Protein AF-C3URR8-F1 (afdb_monomer_lite)

InterPro domains:
  IPR003021 Rad1/Rec1/Rad17 [PF02144] (2-158)
  IPR003021 Rad1/Rec1/Rad17 [PTHR10870] (1-162)

Secondary structure (DSSP, 8-state):
-EEEEEETTEEEEEEEETTTEEEEEEEEGGGSS------SS--EEEE-HHHHHHHHHHHT-TT--PPEEEESS-TTSPEEEEEE-TT--EEEEEE--B--SSPPP-------SS--------HHHHHHHHHTTT--SS-EEEEEETTTTEEEEEE-------

pLDDT: mean 86.09, std 12.69, range [33.31, 97.62]

Sequence (162 aa):
DALVELSEHGIVLIVEESGCLQAKVYLQRELFTKYEYGAQGRPRFGISLGLLVDCLNTFSSPGHSNTIELKYPGPDMELLLKSVDTLNSCIYSEIRTRIPETVTWDYNFEQAGSVPITFTVKSAALKEAIDDLEWPGSSVQISLQKEPPCVTFRGEGHGDLQ

Organism: NCBI:txid264402

Structure (mmCIF, N/CA/C/O backbone):
data_AF-C3URR8-F1
#
_entry.id   AF-C3URR8-F1
#
loop_
_atom_site.group_PDB
_atom_site.id
_atom_site.type_symbol
_atom_site.label_atom_id
_atom_site.label_alt_id
_atom_site.label_comp_id
_atom_site.label_asym_id
_atom_site.label_entity_id
_atom_site.label_seq_id
_atom_site.pdbx_PDB_ins_code
_atom_site.Cartn_x
_atom_site.Cartn_y
_atom_site.Cartn_z
_atom_site.occupancy
_atom_site.B_iso_or_equiv
_atom_site.auth_seq_id
_atom_site.auth_comp_id
_atom_site.auth_asym_id
_atom_site.auth_atom_id
_atom_site.pdbx_PDB_model_num
ATOM 1 N N . ASP A 1 1 ? 9.463 -5.993 4.371 1.00 87.00 1 ASP A N 1
ATOM 2 C CA . ASP A 1 1 ? 9.214 -6.358 2.958 1.00 87.00 1 ASP A CA 1
ATOM 3 C C . ASP A 1 1 ? 7.712 -6.348 2.687 1.00 87.00 1 ASP A C 1
ATOM 5 O O . ASP A 1 1 ? 6.950 -6.409 3.644 1.00 87.00 1 ASP A O 1
ATOM 9 N N . ALA A 1 2 ? 7.290 -6.219 1.429 1.00 92.81 2 ALA A N 1
ATOM 10 C CA . ALA A 1 2 ? 5.880 -6.241 1.029 1.00 92.81 2 ALA A CA 1
ATOM 11 C C . ALA A 1 2 ? 5.635 -7.291 -0.060 1.00 92.81 2 ALA A C 1
ATOM 13 O O . ALA A 1 2 ? 6.490 -7.502 -0.921 1.00 92.81 2 ALA A O 1
ATOM 14 N N . LEU A 1 3 ? 4.457 -7.910 -0.042 1.00 94.50 3 LEU A N 1
ATOM 15 C CA . LEU A 1 3 ? 3.934 -8.731 -1.128 1.00 94.50 3 LEU A CA 1
ATOM 16 C C . LEU A 1 3 ? 3.143 -7.847 -2.094 1.00 94.50 3 LEU A C 1
ATOM 18 O O . LEU A 1 3 ? 2.270 -7.094 -1.671 1.00 94.50 3 LEU A O 1
ATOM 22 N N . VAL A 1 4 ? 3.413 -7.980 -3.386 1.00 95.31 4 VAL A N 1
ATOM 23 C CA . VAL A 1 4 ? 2.632 -7.359 -4.456 1.00 95.31 4 VAL A CA 1
ATOM 24 C C . VAL A 1 4 ? 1.832 -8.441 -5.166 1.00 95.31 4 VAL A C 1
ATOM 26 O O . VAL A 1 4 ? 2.402 -9.438 -5.602 1.00 95.31 4 VAL A O 1
ATOM 29 N N . GLU A 1 5 ? 0.523 -8.240 -5.294 1.00 95.19 5 GLU A N 1
ATOM 30 C CA . GLU A 1 5 ? -0.366 -9.025 -6.153 1.00 95.19 5 GLU A CA 1
ATOM 31 C C . GLU A 1 5 ? -0.860 -8.142 -7.304 1.00 95.19 5 GLU A C 1
ATOM 33 O O . GLU A 1 5 ? -1.372 -7.042 -7.078 1.00 95.19 5 GLU A O 1
ATOM 38 N N . LEU A 1 6 ? -0.717 -8.628 -8.539 1.00 96.00 6 LEU A N 1
ATOM 39 C CA . LEU A 1 6 ? -1.248 -7.967 -9.733 1.00 96.00 6 LEU A CA 1
ATOM 40 C C . LEU A 1 6 ? -2.507 -8.684 -10.226 1.00 96.00 6 LEU A C 1
ATOM 42 O O . LEU A 1 6 ? -2.622 -9.906 -10.131 1.00 96.00 6 LEU A O 1
ATOM 46 N N . SER A 1 7 ? -3.443 -7.926 -10.792 1.00 96.19 7 SER A N 1
ATOM 47 C CA . SER A 1 7 ? -4.677 -8.456 -11.373 1.00 96.19 7 SER A CA 1
ATOM 48 C C . SER A 1 7 ? -5.194 -7.550 -12.487 1.00 96.19 7 SER A C 1
ATOM 50 O O . SER A 1 7 ? -4.782 -6.404 -12.602 1.00 96.19 7 SER A O 1
ATOM 52 N N . GLU A 1 8 ? -6.183 -8.003 -13.254 1.00 96.62 8 GLU A N 1
ATOM 53 C CA . GLU A 1 8 ? -6.853 -7.164 -14.261 1.00 96.62 8 GLU A CA 1
ATOM 54 C C . GLU A 1 8 ? -7.539 -5.903 -13.685 1.00 96.62 8 GLU A C 1
ATOM 56 O O . GLU A 1 8 ? -7.810 -4.949 -14.421 1.00 96.62 8 GLU A O 1
ATOM 61 N N . HIS A 1 9 ? -7.804 -5.889 -12.373 1.00 96.62 9 HIS A N 1
ATOM 62 C CA . HIS A 1 9 ? -8.502 -4.811 -11.670 1.00 96.62 9 HIS A CA 1
ATOM 63 C C . HIS A 1 9 ? -7.566 -3.823 -10.966 1.00 96.62 9 HIS A C 1
ATOM 65 O O . HIS A 1 9 ? -8.025 -2.764 -10.540 1.00 96.62 9 HIS A O 1
ATOM 71 N N . GLY A 1 10 ? -6.274 -4.133 -10.845 1.00 96.75 10 GLY A N 1
ATOM 72 C CA . GLY A 1 10 ? -5.321 -3.271 -10.156 1.00 96.75 10 GLY A CA 1
ATOM 73 C C . GLY A 1 10 ? -4.241 -4.023 -9.386 1.00 96.75 10 GLY A C 1
ATOM 74 O O . GLY A 1 10 ? -3.997 -5.214 -9.602 1.00 96.75 10 GLY A O 1
ATOM 75 N N . ILE A 1 11 ? -3.591 -3.293 -8.482 1.00 96.88 11 ILE A N 1
ATOM 76 C CA . ILE A 1 11 ? -2.428 -3.733 -7.705 1.00 96.88 11 ILE A CA 1
ATOM 77 C C . ILE A 1 11 ? -2.793 -3.765 -6.224 1.00 96.88 11 ILE A C 1
ATOM 79 O O . ILE A 1 11 ? -3.336 -2.795 -5.698 1.00 96.88 11 ILE A O 1
ATOM 83 N N . VAL A 1 12 ? -2.446 -4.848 -5.535 1.00 95.69 12 VAL A N 1
ATOM 84 C CA . VAL A 1 12 ? -2.549 -4.941 -4.076 1.00 95.69 12 VAL A CA 1
ATOM 85 C C . VAL A 1 12 ? -1.146 -5.040 -3.489 1.00 95.69 12 VAL A C 1
ATOM 87 O O . VAL A 1 12 ? -0.385 -5.930 -3.861 1.00 95.69 12 VAL A O 1
ATOM 90 N N . LEU A 1 13 ? -0.810 -4.145 -2.559 1.00 94.94 13 LEU A N 1
ATOM 91 C CA . LEU A 1 13 ? 0.390 -4.241 -1.730 1.00 94.94 13 LEU A CA 1
ATOM 92 C C . LEU A 1 13 ? -0.009 -4.701 -0.332 1.00 94.94 13 LEU A C 1
ATOM 94 O O . LEU A 1 13 ? -0.909 -4.122 0.274 1.00 94.94 13 LEU A O 1
ATOM 98 N N . ILE A 1 14 ? 0.660 -5.729 0.177 1.00 93.88 14 ILE A N 1
ATOM 99 C CA . ILE A 1 14 ? 0.370 -6.340 1.472 1.00 93.88 14 ILE A CA 1
ATOM 100 C C . ILE A 1 14 ? 1.644 -6.349 2.308 1.00 93.88 14 ILE A C 1
ATOM 102 O O . ILE A 1 14 ? 2.686 -6.828 1.862 1.00 93.88 14 ILE A O 1
ATOM 106 N N . VAL A 1 15 ? 1.548 -5.843 3.532 1.00 92.62 15 VAL A N 1
ATOM 107 C CA . VAL A 1 15 ? 2.573 -5.990 4.567 1.00 92.62 15 VAL A CA 1
ATOM 108 C C . VAL A 1 15 ? 1.941 -6.736 5.725 1.00 92.62 15 VAL A C 1
ATOM 110 O O . VAL A 1 15 ? 0.816 -6.435 6.116 1.00 92.62 15 VAL A O 1
ATOM 113 N N . GLU A 1 16 ? 2.661 -7.707 6.263 1.00 89.56 16 GLU A N 1
ATOM 114 C CA . GLU A 1 16 ? 2.232 -8.482 7.416 1.00 89.56 16 GLU A CA 1
ATOM 115 C C . GLU A 1 16 ? 3.365 -8.529 8.436 1.00 89.56 16 GLU A C 1
ATOM 117 O O . GLU A 1 16 ? 4.532 -8.680 8.072 1.00 89.56 16 GLU A O 1
ATOM 122 N N . GLU A 1 17 ? 3.011 -8.384 9.707 1.00 84.94 17 GLU A N 1
ATOM 123 C CA . GLU A 1 17 ? 3.931 -8.421 10.832 1.00 84.94 17 GLU A CA 1
ATOM 124 C C . GLU A 1 17 ? 3.414 -9.406 11.884 1.00 84.94 17 GLU A C 1
ATOM 126 O O . GLU A 1 17 ? 2.258 -9.354 12.312 1.00 84.94 17 GLU A O 1
ATOM 131 N N . SER A 1 18 ? 4.290 -10.334 12.281 1.00 81.19 18 SER A N 1
ATOM 132 C CA . SER A 1 18 ? 4.080 -11.298 13.372 1.00 81.19 18 SER A CA 1
ATOM 133 C C . SER A 1 18 ? 2.812 -12.167 13.282 1.00 81.19 18 SER A C 1
ATOM 135 O O . SER A 1 18 ? 2.415 -12.767 14.277 1.00 81.19 18 SER A O 1
ATOM 137 N N . GLY A 1 19 ? 2.168 -12.253 12.111 1.00 82.00 19 GLY A N 1
ATOM 138 C CA . GLY A 1 19 ? 0.925 -13.010 11.920 1.00 82.00 19 GLY A CA 1
ATOM 139 C C . GLY A 1 19 ? -0.267 -12.469 12.718 1.00 82.00 19 GLY A C 1
ATOM 140 O O . GLY A 1 19 ? -1.227 -13.199 12.949 1.00 82.00 19 GLY A O 1
ATOM 141 N N . CYS A 1 20 ? -0.198 -11.220 13.183 1.00 84.19 20 CYS A N 1
ATOM 142 C CA . CYS A 1 20 ? -1.268 -10.575 13.949 1.00 84.19 20 CYS A CA 1
ATOM 143 C C . CYS A 1 20 ? -1.598 -9.160 13.460 1.00 84.19 20 CYS A C 1
ATOM 145 O O . CYS A 1 20 ? -2.665 -8.639 13.784 1.00 84.19 20 CYS A O 1
ATOM 147 N N . LEU A 1 21 ? -0.717 -8.548 12.664 1.00 87.81 21 LEU A N 1
ATOM 148 C CA . LEU A 1 21 ? -0.926 -7.242 12.059 1.00 87.81 21 LEU A CA 1
ATOM 149 C C . LEU A 1 21 ? -0.748 -7.346 10.548 1.00 87.81 21 LEU A C 1
ATOM 151 O O . LEU A 1 21 ? 0.249 -7.875 10.062 1.00 87.81 21 LEU A O 1
ATOM 155 N N . GLN A 1 22 ? -1.707 -6.813 9.796 1.00 90.81 22 GLN A N 1
ATOM 156 C CA . GLN A 1 22 ? -1.639 -6.777 8.343 1.00 90.81 22 GLN A CA 1
ATOM 157 C C . GLN A 1 22 ? -2.163 -5.442 7.820 1.00 90.81 22 GLN A C 1
ATOM 159 O O . GLN A 1 22 ? -3.218 -4.964 8.235 1.00 90.81 22 GLN A O 1
ATOM 164 N N . ALA A 1 23 ? -1.434 -4.865 6.872 1.00 92.25 23 ALA A N 1
ATOM 165 C CA . ALA A 1 23 ? -1.847 -3.700 6.110 1.00 92.25 23 ALA A CA 1
ATOM 166 C C . ALA A 1 23 ? -1.982 -4.087 4.635 1.00 92.25 23 ALA A C 1
ATOM 168 O O . ALA A 1 23 ? -1.095 -4.730 4.070 1.00 92.25 23 ALA A O 1
ATOM 169 N N . LYS A 1 24 ? -3.087 -3.678 4.005 1.00 92.81 24 LYS A N 1
ATOM 170 C CA . LYS A 1 24 ? -3.312 -3.832 2.564 1.00 92.81 24 LYS A CA 1
ATOM 171 C C . LYS A 1 24 ? -3.587 -2.471 1.943 1.00 92.81 24 LYS A C 1
ATOM 173 O O . LYS A 1 24 ? -4.450 -1.736 2.417 1.00 92.81 24 LYS A O 1
ATOM 178 N N . VAL A 1 25 ? -2.894 -2.163 0.855 1.00 95.50 25 VAL A N 1
ATOM 179 C CA . VAL A 1 25 ? -3.185 -1.013 -0.003 1.00 95.50 25 VAL A CA 1
ATOM 180 C C . VAL A 1 25 ? -3.663 -1.547 -1.339 1.00 95.50 25 VAL A C 1
ATOM 182 O O . VAL A 1 25 ? -2.952 -2.313 -1.988 1.00 95.50 25 VAL A O 1
ATOM 185 N N . TYR A 1 26 ? -4.864 -1.144 -1.747 1.00 96.06 26 TYR A N 1
ATOM 186 C CA . TYR A 1 26 ? -5.421 -1.498 -3.045 1.00 96.06 26 TYR A CA 1
ATOM 187 C C . TYR A 1 26 ? -5.426 -0.284 -3.969 1.00 96.06 26 TYR A C 1
ATOM 189 O O . TYR A 1 26 ? -6.090 0.716 -3.699 1.00 96.06 26 TYR A O 1
ATOM 197 N N . LEU A 1 27 ? -4.685 -0.393 -5.069 1.00 96.69 27 LEU A N 1
ATOM 198 C CA . LEU A 1 27 ? -4.645 0.588 -6.140 1.00 96.69 27 LEU A CA 1
ATOM 199 C C . LEU A 1 27 ? -5.482 0.066 -7.306 1.00 96.69 27 LEU A C 1
ATOM 201 O O . LEU A 1 27 ? -5.043 -0.807 -8.057 1.00 96.69 27 LEU A O 1
ATOM 205 N N . GLN A 1 28 ? -6.692 0.601 -7.439 1.00 97.62 28 GLN A N 1
ATOM 206 C CA . GLN A 1 28 ? -7.599 0.284 -8.540 1.00 97.62 28 GLN A CA 1
ATOM 207 C C . GLN A 1 28 ? -7.004 0.711 -9.886 1.00 97.62 28 GLN A C 1
ATOM 209 O O . GLN A 1 28 ? -6.330 1.740 -9.970 1.00 97.62 28 GLN A O 1
ATOM 214 N N . ARG A 1 29 ? -7.278 -0.052 -10.950 1.00 97.50 29 ARG A N 1
ATOM 215 C CA . ARG A 1 29 ? -6.806 0.242 -12.316 1.00 97.50 29 ARG A CA 1
ATOM 216 C C . ARG A 1 29 ? -7.180 1.657 -12.778 1.00 97.50 29 ARG A C 1
ATOM 218 O O . ARG A 1 29 ? -6.434 2.259 -13.540 1.00 97.50 29 ARG A O 1
ATOM 225 N N . GLU A 1 30 ? -8.296 2.202 -12.295 1.00 97.31 30 GLU A N 1
ATOM 226 C CA . GLU A 1 30 ? -8.800 3.539 -12.624 1.00 97.31 30 GLU A CA 1
ATOM 227 C C . GLU A 1 30 ? -7.917 4.670 -12.073 1.00 97.31 30 GLU A C 1
ATOM 229 O O . GLU A 1 30 ? -8.011 5.799 -12.549 1.00 97.31 30 GLU A O 1
ATOM 234 N N . LEU A 1 31 ? -7.040 4.385 -11.102 1.00 95.50 31 LEU A N 1
ATOM 235 C CA . LEU A 1 31 ? -6.059 5.351 -10.596 1.00 95.50 31 LEU A CA 1
ATOM 236 C C . LEU A 1 31 ? -4.895 5.576 -11.569 1.00 95.50 31 LEU A C 1
ATOM 238 O O . LEU A 1 31 ? -4.153 6.546 -11.422 1.00 95.50 31 LEU A O 1
ATOM 242 N N . PHE A 1 32 ? -4.710 4.688 -12.547 1.00 95.62 32 PHE A N 1
ATOM 243 C CA . PHE A 1 32 ? -3.610 4.753 -13.498 1.00 95.62 32 PHE A CA 1
ATOM 244 C C . PHE A 1 32 ? -4.083 5.367 -14.814 1.00 95.62 32 PHE A C 1
ATOM 246 O O . PHE A 1 32 ? -5.086 4.946 -15.386 1.00 95.62 32 PHE A O 1
ATOM 253 N N . THR A 1 33 ? -3.297 6.291 -15.370 1.00 94.69 33 THR A N 1
ATOM 254 C CA . THR A 1 33 ? -3.525 6.815 -16.729 1.00 94.69 33 THR A CA 1
ATOM 255 C C . THR A 1 33 ? -3.534 5.694 -17.774 1.00 94.69 33 THR A C 1
ATOM 257 O O . THR A 1 33 ? -4.240 5.772 -18.778 1.00 94.69 33 THR A O 1
ATOM 260 N N . LYS A 1 34 ? -2.742 4.641 -17.542 1.00 96.19 34 LYS A N 1
ATOM 261 C CA . LYS A 1 34 ? -2.652 3.452 -18.386 1.00 96.19 34 LYS A CA 1
ATOM 262 C C . LYS A 1 34 ? -2.369 2.226 -17.517 1.00 96.19 34 LYS A C 1
ATOM 264 O O . LYS A 1 34 ? -1.414 2.233 -16.747 1.00 96.19 34 LYS A O 1
ATOM 269 N N . TYR A 1 35 ? -3.174 1.177 -17.676 1.00 97.50 35 TYR A N 1
ATOM 270 C CA . TYR A 1 35 ? -3.001 -0.104 -16.989 1.00 97.50 35 TYR A CA 1
ATOM 271 C C . TYR A 1 35 ? -3.152 -1.254 -17.992 1.00 97.50 35 TYR A C 1
ATOM 273 O O . TYR A 1 35 ? -4.255 -1.534 -18.463 1.00 97.50 35 TYR A O 1
ATOM 281 N N . GLU A 1 36 ? -2.037 -1.893 -18.351 1.00 97.06 36 GLU A N 1
ATOM 282 C CA . GLU A 1 36 ? -2.000 -3.043 -19.261 1.00 97.06 36 GLU A CA 1
ATOM 283 C C . GLU A 1 36 ? -1.675 -4.309 -18.472 1.00 97.06 36 GLU A C 1
ATOM 285 O O . GLU A 1 36 ? -0.610 -4.423 -17.870 1.00 97.06 36 GLU A O 1
ATOM 290 N N . TYR A 1 37 ? -2.596 -5.271 -18.494 1.00 96.94 37 TYR A N 1
ATOM 291 C CA . TYR A 1 37 ? -2.447 -6.543 -17.800 1.00 96.94 37 TYR A CA 1
ATOM 292 C C . TYR A 1 37 ? -2.516 -7.693 -18.802 1.00 96.94 37 TYR A C 1
ATOM 294 O O . TYR A 1 37 ? -3.544 -7.902 -19.441 1.00 96.94 37 TYR A O 1
ATOM 302 N N . GLY A 1 38 ? -1.406 -8.417 -18.957 1.00 94.50 38 GLY A N 1
ATOM 303 C CA . GLY A 1 38 ? -1.276 -9.520 -19.919 1.00 94.50 38 GLY A CA 1
ATOM 304 C C . GLY A 1 38 ? -0.968 -10.881 -19.295 1.00 94.50 38 GLY A C 1
ATOM 305 O O . GLY A 1 38 ? -0.739 -11.842 -20.025 1.00 94.50 38 GLY A O 1
ATOM 306 N N . ALA A 1 39 ? -0.912 -10.977 -17.965 1.00 92.00 39 ALA A N 1
ATOM 307 C CA . ALA A 1 39 ? -0.583 -12.223 -17.280 1.00 92.00 39 ALA A CA 1
ATOM 308 C C . ALA A 1 39 ? -1.809 -13.138 -17.141 1.00 92.00 39 ALA A C 1
ATOM 310 O O . ALA A 1 39 ? -2.945 -12.678 -17.027 1.00 92.00 39 ALA A O 1
ATOM 311 N N . GLN A 1 40 ? -1.572 -14.450 -17.101 1.00 87.62 40 GLN A N 1
ATOM 312 C CA . GLN A 1 40 ? -2.593 -15.415 -16.697 1.00 87.62 40 GLN A CA 1
ATOM 313 C C . GLN A 1 40 ? -2.600 -15.550 -15.169 1.00 87.62 40 GLN A C 1
ATOM 315 O O . GLN A 1 40 ? -1.550 -15.717 -14.551 1.00 87.62 40 GLN A O 1
ATOM 320 N N . GLY A 1 41 ? -3.782 -15.501 -14.552 1.00 88.94 41 GLY A N 1
ATOM 321 C CA . GLY A 1 41 ? -3.929 -15.605 -13.097 1.00 88.94 41 GLY A CA 1
ATOM 322 C C . GLY A 1 41 ? -3.663 -14.283 -12.378 1.00 88.94 41 GLY A C 1
ATOM 323 O O . GLY A 1 41 ? -4.056 -13.233 -12.878 1.00 88.94 41 GLY A O 1
ATOM 324 N N . ARG A 1 42 ? -3.046 -14.345 -11.190 1.00 90.94 42 ARG A N 1
ATOM 325 C CA . ARG A 1 42 ? -2.673 -13.190 -10.355 1.00 90.94 42 ARG A CA 1
ATOM 326 C C . ARG A 1 42 ? -1.235 -13.366 -9.854 1.00 90.94 42 ARG A C 1
ATOM 328 O O . ARG A 1 42 ? -1.036 -14.046 -8.844 1.00 90.94 42 ARG A O 1
ATOM 335 N N . PRO A 1 43 ? -0.218 -12.869 -10.579 1.00 93.12 43 PRO A N 1
ATOM 336 C CA . PRO A 1 43 ? 1.166 -13.063 -10.191 1.00 93.12 43 PRO A CA 1
ATOM 337 C C . PRO A 1 43 ? 1.447 -12.330 -8.881 1.00 93.12 43 PRO A C 1
ATOM 339 O O . PRO A 1 43 ? 0.920 -11.243 -8.622 1.00 93.12 43 PRO A O 1
ATOM 342 N N . ARG A 1 44 ? 2.287 -12.960 -8.060 1.00 93.81 44 ARG A N 1
ATOM 343 C CA . ARG A 1 44 ? 2.667 -12.483 -6.736 1.00 93.81 44 ARG A CA 1
ATOM 344 C C . ARG A 1 44 ? 4.176 -12.470 -6.599 1.00 93.81 44 ARG A C 1
ATOM 346 O O . ARG A 1 44 ? 4.830 -13.450 -6.950 1.00 93.81 44 ARG A O 1
ATOM 353 N N . PHE A 1 45 ? 4.715 -11.390 -6.055 1.00 95.00 45 PHE A N 1
ATOM 354 C CA . PHE A 1 45 ? 6.146 -11.265 -5.804 1.00 95.00 45 PHE A CA 1
ATOM 355 C C . PHE A 1 45 ? 6.420 -10.367 -4.598 1.00 95.00 45 PHE A C 1
ATOM 357 O O . PHE A 1 45 ? 5.663 -9.446 -4.298 1.00 95.00 45 PHE A O 1
ATOM 364 N N . GLY A 1 46 ? 7.502 -10.659 -3.884 1.00 95.19 46 GLY A N 1
ATOM 365 C CA . GLY A 1 46 ? 7.980 -9.854 -2.770 1.00 95.19 46 GLY A CA 1
ATOM 366 C C . GLY A 1 46 ? 8.888 -8.723 -3.244 1.00 95.19 46 GLY A C 1
ATOM 367 O O . GLY A 1 46 ? 9.686 -8.911 -4.162 1.00 95.19 46 GLY A O 1
ATOM 368 N N . ILE A 1 47 ? 8.807 -7.567 -2.589 1.00 95.31 47 ILE A N 1
ATOM 369 C CA . ILE A 1 47 ? 9.694 -6.417 -2.804 1.00 95.31 47 ILE A CA 1
ATOM 370 C C . ILE A 1 47 ? 10.122 -5.789 -1.475 1.00 95.31 47 ILE A C 1
ATOM 372 O O . ILE A 1 47 ? 9.432 -5.896 -0.458 1.00 95.31 47 ILE A O 1
ATOM 376 N N . SER A 1 48 ? 11.243 -5.066 -1.494 1.00 94.94 48 SER A N 1
ATOM 377 C CA . SER A 1 48 ? 11.572 -4.155 -0.396 1.00 94.94 48 SER A CA 1
ATOM 378 C C . SER A 1 48 ? 10.685 -2.916 -0.482 1.00 94.94 48 SER A C 1
ATOM 380 O O . SER A 1 48 ? 10.840 -2.101 -1.391 1.00 94.94 48 SER A O 1
ATOM 382 N N . LEU A 1 49 ? 9.753 -2.775 0.465 1.00 93.94 49 LEU A N 1
ATOM 383 C CA . LEU A 1 49 ? 8.847 -1.625 0.512 1.00 93.94 49 LEU A CA 1
ATOM 384 C C . LEU A 1 49 ? 9.608 -0.308 0.695 1.00 93.94 49 LEU A C 1
ATOM 386 O O . LEU A 1 49 ? 9.264 0.671 0.045 1.00 93.94 49 LEU A O 1
ATOM 390 N N . GLY A 1 50 ? 10.658 -0.300 1.525 1.00 94.94 50 GLY A N 1
ATOM 391 C CA . GLY A 1 50 ? 11.506 0.880 1.717 1.00 94.94 50 GLY A CA 1
ATOM 392 C C . GLY A 1 50 ? 12.126 1.345 0.401 1.00 94.94 50 GLY A C 1
ATOM 393 O O . GLY A 1 50 ? 11.934 2.488 0.011 1.00 94.94 50 GLY A O 1
ATOM 394 N N . LEU A 1 51 ? 12.739 0.422 -0.356 1.00 95.12 51 LEU A N 1
ATOM 395 C CA . LEU A 1 51 ? 13.324 0.753 -1.661 1.00 95.12 51 LEU A CA 1
ATOM 396 C C . LEU A 1 51 ? 12.276 1.243 -2.668 1.00 95.12 51 LEU A C 1
ATOM 398 O O . LEU A 1 51 ? 12.563 2.153 -3.442 1.00 95.12 51 LEU A O 1
ATOM 402 N N . LEU A 1 52 ? 11.068 0.665 -2.671 1.00 94.88 52 LEU A N 1
ATOM 403 C CA . LEU A 1 52 ? 9.983 1.152 -3.524 1.00 94.88 52 LEU A CA 1
ATOM 404 C C . LEU A 1 52 ? 9.596 2.591 -3.161 1.00 94.88 52 LEU A C 1
ATOM 406 O O . LEU A 1 52 ? 9.482 3.427 -4.054 1.00 94.88 52 LEU A O 1
ATOM 410 N N . VAL A 1 53 ? 9.415 2.884 -1.872 1.00 94.12 53 VAL A N 1
ATOM 411 C CA . VAL A 1 53 ? 9.073 4.228 -1.384 1.00 94.12 53 VAL A CA 1
ATOM 412 C C . VAL A 1 53 ? 10.177 5.230 -1.723 1.00 94.12 53 VAL A C 1
ATOM 414 O O . VAL A 1 53 ? 9.878 6.299 -2.249 1.00 94.12 53 VAL A O 1
ATOM 417 N N . ASP A 1 54 ? 11.444 4.872 -1.518 1.00 92.62 54 ASP A N 1
ATOM 418 C CA . ASP A 1 54 ? 12.590 5.722 -1.863 1.00 92.62 54 ASP A CA 1
ATOM 419 C C . ASP A 1 54 ? 12.642 6.029 -3.367 1.00 92.62 54 ASP A C 1
ATOM 421 O O . ASP A 1 54 ? 12.847 7.178 -3.776 1.00 92.62 54 ASP A O 1
ATOM 425 N N . CYS A 1 55 ? 12.386 5.020 -4.208 1.00 91.44 55 CYS A N 1
ATOM 426 C CA . CYS A 1 55 ? 12.279 5.208 -5.652 1.00 91.44 55 CYS A CA 1
ATOM 427 C C . CYS A 1 55 ? 11.137 6.176 -5.990 1.00 91.44 55 CYS A C 1
ATOM 429 O O . CYS A 1 55 ? 11.366 7.180 -6.661 1.00 91.44 55 CYS A O 1
ATOM 431 N N . LEU A 1 56 ? 9.922 5.928 -5.486 1.00 90.62 56 LEU A N 1
ATOM 432 C CA . LEU A 1 56 ? 8.747 6.777 -5.729 1.00 90.62 56 LEU A CA 1
ATOM 433 C C . LEU A 1 56 ? 8.960 8.227 -5.266 1.00 90.62 56 LEU A C 1
ATOM 435 O O . LEU A 1 56 ? 8.558 9.154 -5.970 1.00 90.62 56 LEU A O 1
ATOM 439 N N . ASN A 1 57 ? 9.651 8.438 -4.143 1.00 89.00 57 ASN A N 1
ATOM 440 C CA . ASN A 1 57 ? 10.011 9.769 -3.648 1.00 89.00 57 ASN A CA 1
ATOM 441 C C . ASN A 1 57 ? 11.008 10.482 -4.573 1.00 89.00 57 ASN A C 1
ATOM 443 O O . ASN A 1 57 ? 10.891 11.683 -4.807 1.00 89.00 57 ASN A O 1
ATOM 447 N N . THR A 1 58 ? 11.951 9.742 -5.161 1.00 86.00 58 THR A N 1
ATOM 448 C CA . THR A 1 58 ? 12.899 10.289 -6.147 1.00 86.00 58 THR A CA 1
ATOM 449 C C . THR A 1 58 ? 12.171 10.774 -7.406 1.00 86.00 58 THR A C 1
ATOM 451 O O . THR A 1 58 ? 12.493 11.833 -7.945 1.00 86.00 58 THR A O 1
ATOM 454 N N . PHE A 1 59 ? 11.141 10.046 -7.852 1.00 81.38 59 PHE A N 1
ATOM 455 C CA . PHE A 1 59 ? 10.340 10.417 -9.024 1.00 81.38 59 PHE A CA 1
ATOM 456 C C . PHE A 1 59 ? 9.363 11.577 -8.785 1.00 81.38 59 PHE A C 1
ATOM 458 O O . PHE A 1 59 ? 8.946 12.219 -9.745 1.00 81.38 59 PHE A O 1
ATOM 465 N N . SER A 1 60 ? 8.990 11.848 -7.532 1.00 76.12 60 SER A N 1
ATOM 466 C CA . SER A 1 60 ? 7.962 12.833 -7.157 1.00 76.12 60 SER A CA 1
ATOM 467 C C . SER A 1 60 ? 8.530 14.169 -6.653 1.00 76.12 60 SER A C 1
ATOM 469 O O . SER A 1 60 ? 7.826 14.947 -6.006 1.00 76.12 60 SER A O 1
ATOM 471 N N . SER A 1 61 ? 9.798 14.463 -6.968 1.00 69.31 61 SER A N 1
ATOM 472 C CA . SER A 1 61 ? 10.455 15.715 -6.575 1.00 69.31 61 SER A CA 1
ATOM 473 C C . SER A 1 61 ? 9.651 16.975 -6.986 1.00 69.31 61 SER A C 1
ATOM 475 O O . SER A 1 61 ? 9.125 17.046 -8.104 1.00 69.31 61 SER A O 1
ATOM 477 N N . PRO A 1 62 ? 9.527 17.991 -6.102 1.00 63.50 62 PRO A N 1
ATOM 478 C CA . PRO A 1 62 ? 8.705 19.171 -6.366 1.00 63.50 62 PRO A CA 1
ATOM 479 C C . PRO A 1 62 ? 9.134 19.914 -7.637 1.00 63.50 62 PRO A C 1
ATOM 481 O O . PRO A 1 62 ? 10.316 20.183 -7.840 1.00 63.50 62 PRO A O 1
ATOM 484 N N . GLY A 1 63 ? 8.160 20.293 -8.471 1.00 60.81 63 GLY A N 1
ATOM 485 C CA . GLY A 1 63 ? 8.385 21.073 -9.696 1.00 60.81 63 GLY A CA 1
ATOM 486 C C . GLY A 1 63 ? 8.349 20.272 -11.000 1.00 60.81 63 GLY A C 1
ATOM 487 O O . GLY A 1 63 ? 8.328 20.884 -12.064 1.00 60.81 63 GLY A O 1
ATOM 488 N N . HIS A 1 64 ? 8.260 18.939 -10.935 1.00 58.28 64 HIS A N 1
ATOM 489 C CA . HIS A 1 64 ? 8.167 18.074 -12.114 1.00 58.28 64 HIS A CA 1
ATOM 490 C C . HIS A 1 64 ? 7.006 17.081 -11.958 1.00 58.28 64 HIS A C 1
ATOM 492 O O . HIS A 1 64 ? 7.114 16.083 -11.252 1.00 58.28 64 HIS A O 1
ATOM 498 N N . SER A 1 65 ? 5.868 17.340 -12.610 1.00 59.94 65 SER A N 1
ATOM 499 C CA . SER A 1 65 ? 4.780 16.358 -12.707 1.00 59.94 65 SER A CA 1
ATOM 500 C C . SER A 1 65 ? 5.107 15.344 -13.804 1.00 59.94 65 SER A C 1
ATOM 502 O O . SER A 1 65 ? 4.597 15.439 -14.923 1.00 59.94 65 SER A O 1
ATOM 504 N N . ASN A 1 66 ? 5.993 14.398 -13.511 1.00 74.69 66 ASN A N 1
ATOM 505 C CA . ASN A 1 66 ? 6.378 13.387 -14.487 1.00 74.69 66 ASN A CA 1
ATOM 506 C C . ASN A 1 66 ? 5.510 12.136 -14.326 1.00 74.69 66 ASN A C 1
ATOM 508 O O . ASN A 1 66 ? 5.223 11.691 -13.215 1.00 74.69 66 ASN A O 1
ATOM 512 N N . THR A 1 67 ? 5.094 11.552 -15.450 1.00 87.31 67 THR A N 1
ATOM 513 C CA . THR A 1 67 ? 4.409 10.254 -15.436 1.00 87.31 67 THR A CA 1
ATOM 514 C C . THR A 1 67 ? 5.413 9.178 -15.037 1.00 87.31 67 THR A C 1
ATOM 516 O O . THR A 1 67 ? 6.493 9.099 -15.621 1.00 87.31 67 THR A O 1
ATOM 519 N N . ILE A 1 68 ? 5.058 8.357 -14.050 1.00 91.38 68 ILE A N 1
ATOM 520 C CA . ILE A 1 68 ? 5.855 7.201 -13.638 1.00 91.38 68 ILE A CA 1
ATOM 521 C C . ILE A 1 68 ? 5.272 5.963 -14.320 1.00 91.38 68 ILE A C 1
ATOM 523 O O . ILE A 1 68 ? 4.088 5.661 -14.181 1.00 91.38 68 ILE A O 1
ATOM 527 N N . GLU A 1 69 ? 6.109 5.250 -15.058 1.00 93.88 69 GLU A N 1
ATOM 528 C CA . GLU A 1 69 ? 5.806 3.955 -15.652 1.00 93.88 69 GLU A CA 1
ATOM 529 C C . GLU A 1 69 ? 6.323 2.852 -14.725 1.00 93.88 69 GLU A C 1
ATOM 531 O O . GLU A 1 69 ? 7.502 2.836 -14.370 1.00 93.88 69 GLU A O 1
ATOM 536 N N . LEU A 1 70 ? 5.437 1.933 -14.337 1.00 95.62 70 LEU A N 1
ATOM 537 C CA . LEU A 1 70 ? 5.781 0.714 -13.610 1.00 95.62 70 LEU A CA 1
ATOM 538 C C . LEU A 1 70 ? 5.618 -0.465 -14.566 1.00 95.62 70 LEU A C 1
ATOM 540 O O . LEU A 1 70 ? 4.541 -0.648 -15.135 1.00 95.62 70 LEU A O 1
ATOM 544 N N . LYS A 1 71 ? 6.660 -1.282 -14.721 1.00 96.56 71 LYS A N 1
ATOM 545 C CA . LYS A 1 71 ? 6.636 -2.455 -15.599 1.00 96.56 71 LYS A CA 1
ATOM 546 C C . LYS A 1 71 ? 7.157 -3.691 -14.879 1.00 96.56 71 LYS A C 1
ATOM 548 O O . LYS A 1 71 ? 8.234 -3.681 -14.294 1.00 96.56 71 LYS A O 1
ATOM 553 N N . TYR A 1 72 ? 6.388 -4.768 -14.969 1.00 96.62 72 TYR A N 1
ATOM 554 C CA . TYR A 1 72 ? 6.756 -6.088 -14.476 1.00 96.62 72 TYR A CA 1
ATOM 555 C C . TYR A 1 72 ? 6.199 -7.169 -15.421 1.00 96.62 72 TYR A C 1
ATOM 557 O O . TYR A 1 72 ? 5.062 -7.026 -15.880 1.00 96.62 72 TYR A O 1
ATOM 565 N N . PRO A 1 73 ? 6.939 -8.259 -15.686 1.00 95.50 73 PRO A N 1
ATOM 566 C CA . PRO A 1 73 ? 8.329 -8.481 -15.282 1.00 95.50 73 PRO A CA 1
ATOM 567 C C . PRO A 1 73 ? 9.327 -7.715 -16.168 1.00 95.50 73 PRO A C 1
ATOM 569 O O . PRO A 1 73 ? 9.087 -7.502 -17.362 1.00 95.50 73 PRO A O 1
ATOM 572 N N . GLY A 1 74 ? 10.446 -7.294 -15.575 1.00 95.06 74 GLY A N 1
ATOM 573 C CA . GLY A 1 74 ? 11.672 -6.958 -16.300 1.00 95.06 74 GLY A CA 1
ATOM 574 C C . GLY A 1 74 ? 12.423 -8.213 -16.783 1.00 95.06 74 GLY A C 1
ATOM 575 O O . GLY A 1 74 ? 12.004 -9.331 -16.463 1.00 95.06 74 GLY A O 1
ATOM 576 N N . PRO A 1 75 ? 13.498 -8.056 -17.580 1.00 94.75 75 PRO A N 1
ATOM 577 C CA . PRO A 1 75 ? 14.310 -9.168 -18.084 1.00 94.75 75 PRO A CA 1
ATOM 578 C C . PRO A 1 75 ? 14.767 -10.188 -17.030 1.00 94.75 75 PRO A C 1
ATOM 580 O O . PRO A 1 75 ? 14.729 -11.385 -17.313 1.00 94.75 75 PRO A O 1
ATOM 583 N N . ASP A 1 76 ? 15.121 -9.738 -15.824 1.00 94.44 76 ASP A N 1
ATOM 584 C CA . ASP A 1 76 ? 15.592 -10.569 -14.707 1.00 94.44 76 ASP A CA 1
ATOM 585 C C . ASP A 1 76 ? 14.527 -10.709 -13.593 1.00 94.44 76 ASP A C 1
ATOM 587 O O . ASP A 1 76 ? 14.839 -10.976 -12.428 1.00 94.44 76 ASP A O 1
ATOM 591 N N . MET A 1 77 ? 13.241 -10.570 -13.950 1.00 94.69 77 MET A N 1
ATOM 592 C CA . MET A 1 77 ? 12.082 -10.638 -13.043 1.00 94.69 77 MET A CA 1
ATOM 593 C C . MET A 1 77 ? 12.025 -9.507 -12.002 1.00 94.69 77 MET A C 1
ATOM 595 O O . MET A 1 77 ? 11.381 -9.634 -10.961 1.00 94.69 77 MET A O 1
ATOM 599 N N . GLU A 1 78 ? 12.661 -8.375 -12.267 1.00 96.62 78 GLU A N 1
ATOM 600 C CA . GLU A 1 78 ? 12.595 -7.153 -11.473 1.00 96.62 78 GLU A CA 1
ATOM 601 C C . GLU A 1 78 ? 11.329 -6.328 -11.759 1.00 96.62 78 GLU A C 1
ATOM 603 O O . GLU A 1 78 ? 10.671 -6.465 -12.796 1.00 96.62 78 GLU A O 1
ATOM 608 N N . LEU A 1 79 ? 10.988 -5.444 -10.821 1.00 97.44 79 LEU A N 1
ATOM 609 C CA . LEU A 1 79 ? 10.045 -4.355 -11.048 1.00 97.44 79 LEU A CA 1
ATOM 610 C C . LEU A 1 79 ? 10.821 -3.146 -11.579 1.00 97.44 79 LEU A C 1
ATOM 612 O O . LEU A 1 79 ? 11.716 -2.634 -10.906 1.00 97.44 79 LEU A O 1
ATOM 616 N N . LEU A 1 80 ? 10.448 -2.685 -12.768 1.00 96.81 80 LEU A N 1
ATOM 617 C CA . LEU A 1 80 ? 11.042 -1.530 -13.429 1.00 96.81 80 LEU A CA 1
ATOM 618 C C . LEU A 1 80 ? 10.217 -0.281 -13.148 1.00 96.81 80 LEU A C 1
ATOM 620 O O . LEU A 1 80 ? 8.996 -0.299 -13.322 1.00 96.81 80 LEU A O 1
ATOM 624 N N . LEU A 1 81 ? 10.884 0.802 -12.756 1.00 95.19 81 LEU A N 1
ATOM 625 C CA . LEU A 1 81 ? 10.284 2.124 -12.637 1.00 95.19 81 LEU A CA 1
ATOM 626 C C . LEU A 1 81 ? 11.012 3.080 -13.572 1.00 95.19 81 LEU A C 1
ATOM 628 O O . LEU A 1 81 ? 12.241 3.166 -13.568 1.00 95.19 81 LEU A O 1
ATOM 632 N N . LYS A 1 82 ? 10.248 3.817 -14.369 1.00 92.69 82 LYS A N 1
ATOM 633 C CA . LYS A 1 82 ? 10.787 4.775 -15.328 1.00 92.69 82 LYS A CA 1
ATOM 634 C C . LYS A 1 82 ? 9.994 6.067 -15.285 1.00 92.69 82 LYS A C 1
ATOM 636 O O . LYS A 1 82 ? 8.771 6.056 -15.211 1.00 92.69 82 LYS A O 1
ATOM 641 N N . SER A 1 83 ? 10.695 7.183 -15.388 1.00 89.69 83 SER A N 1
ATOM 642 C CA . SER A 1 83 ? 10.097 8.500 -15.553 1.00 89.69 83 SER A CA 1
ATOM 643 C C . SER A 1 83 ? 10.932 9.294 -16.543 1.00 89.69 83 SER A C 1
ATOM 645 O O . SER A 1 83 ? 12.162 9.272 -16.476 1.00 89.69 83 SER A O 1
ATOM 647 N N . VAL A 1 84 ? 10.268 9.960 -17.482 1.00 86.31 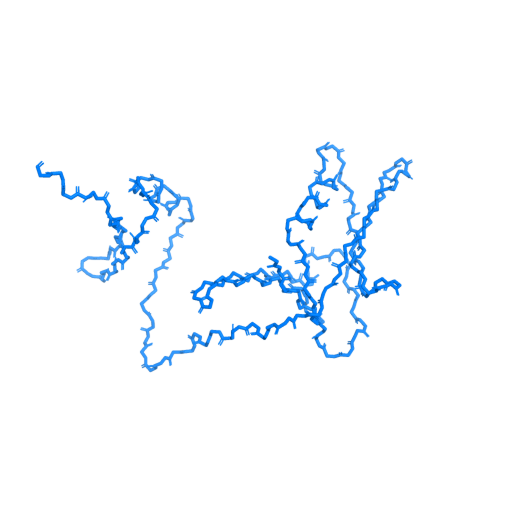84 VAL A N 1
ATOM 648 C CA . VAL A 1 84 ? 10.912 10.831 -18.470 1.00 86.31 84 VAL A CA 1
ATOM 649 C C . VAL A 1 84 ? 10.357 12.230 -18.271 1.00 86.31 84 VAL A C 1
ATOM 651 O O . VAL A 1 84 ? 9.137 12.412 -18.267 1.00 86.31 84 VAL A O 1
ATOM 654 N N . ASP A 1 85 ? 11.244 13.197 -18.063 1.00 80.75 85 ASP A N 1
ATOM 655 C CA . ASP A 1 85 ? 10.861 14.595 -17.912 1.00 80.75 85 ASP A CA 1
ATOM 656 C C . ASP A 1 85 ? 10.695 15.301 -19.270 1.00 80.75 85 ASP A C 1
ATOM 658 O O . ASP A 1 85 ? 10.938 14.745 -20.345 1.00 80.75 85 ASP A O 1
ATOM 662 N N . THR A 1 86 ? 10.268 16.560 -19.227 1.00 75.38 86 THR A N 1
ATOM 663 C CA . THR A 1 86 ? 10.055 17.392 -20.421 1.00 75.38 86 THR A CA 1
ATOM 664 C C . THR A 1 86 ? 11.346 17.778 -21.147 1.00 75.38 86 THR A C 1
ATOM 666 O O . THR A 1 86 ? 11.290 18.213 -22.296 1.00 75.38 86 THR A O 1
ATOM 669 N N . LEU A 1 87 ? 12.504 17.616 -20.503 1.00 79.75 87 LEU A N 1
ATOM 670 C CA . LEU A 1 87 ? 13.835 17.866 -21.054 1.00 79.75 87 LEU A CA 1
ATOM 671 C C . LEU A 1 87 ? 14.479 16.580 -21.606 1.00 79.75 87 LEU A C 1
ATOM 673 O O . LEU A 1 87 ? 15.657 16.595 -21.965 1.00 79.75 87 LEU A O 1
ATOM 677 N N . ASN A 1 88 ? 13.714 15.484 -21.710 1.00 79.19 88 ASN A N 1
ATOM 678 C CA . ASN A 1 88 ? 14.170 14.139 -22.073 1.00 79.19 88 ASN A CA 1
ATOM 679 C C . ASN A 1 88 ? 15.207 13.535 -21.107 1.00 79.19 88 ASN A C 1
ATOM 681 O O . ASN A 1 88 ? 15.893 12.574 -21.465 1.00 79.19 88 ASN A O 1
ATOM 685 N N . SER A 1 89 ? 15.318 14.049 -19.883 1.00 83.19 89 SER A N 1
ATOM 686 C CA . SER A 1 89 ? 16.029 13.354 -18.816 1.00 83.19 89 SER A CA 1
ATOM 687 C C . SER A 1 89 ? 15.208 12.148 -18.380 1.00 83.19 89 SER A C 1
ATOM 689 O O . SER A 1 89 ? 13.999 12.236 -18.159 1.00 83.19 89 SER A O 1
ATOM 691 N N . CYS A 1 90 ? 15.867 10.999 -18.270 1.00 86.31 90 CYS A N 1
ATOM 692 C CA . CYS A 1 90 ? 15.237 9.750 -17.875 1.00 86.31 90 CYS A CA 1
ATOM 693 C C . CYS A 1 90 ? 15.784 9.322 -16.518 1.00 86.31 90 CYS A C 1
ATOM 695 O O . CYS A 1 90 ? 16.982 9.081 -16.377 1.00 86.31 90 CYS A O 1
ATOM 697 N N . ILE A 1 91 ? 14.893 9.168 -15.544 1.00 88.69 91 ILE A N 1
ATOM 698 C CA . ILE A 1 91 ? 15.194 8.485 -14.289 1.00 88.69 91 ILE A CA 1
ATOM 699 C C . ILE A 1 91 ? 14.669 7.062 -14.423 1.00 88.69 91 ILE A C 1
ATOM 701 O O . ILE A 1 91 ? 13.556 6.833 -14.904 1.00 88.69 91 ILE A O 1
ATOM 705 N N . TYR A 1 92 ? 15.489 6.103 -14.023 1.00 91.94 92 TYR A N 1
ATOM 706 C CA . TYR A 1 92 ? 15.196 4.690 -14.161 1.00 91.94 92 TYR A CA 1
ATOM 707 C C . TYR A 1 92 ? 15.705 3.942 -12.935 1.00 91.94 92 TYR A C 1
ATOM 709 O O . TYR A 1 92 ? 16.819 4.198 -12.473 1.00 91.94 92 TYR A O 1
ATOM 717 N N . SER A 1 93 ? 14.889 3.034 -12.408 1.00 94.50 93 SER A N 1
ATOM 718 C CA . SER A 1 93 ? 15.283 2.153 -11.317 1.00 94.50 93 SER A CA 1
ATOM 719 C C . SER A 1 93 ? 14.755 0.737 -11.506 1.00 94.50 93 SER A C 1
ATOM 721 O O . SER A 1 93 ? 13.706 0.497 -12.108 1.00 94.50 93 SER A O 1
ATOM 723 N N . GLU A 1 94 ? 15.520 -0.201 -10.960 1.00 96.19 94 GLU A N 1
ATOM 724 C CA . GLU A 1 94 ? 15.258 -1.633 -11.003 1.00 96.19 94 GLU A CA 1
ATOM 725 C C . GLU A 1 94 ? 15.174 -2.146 -9.572 1.00 96.19 94 GLU A C 1
ATOM 727 O O . GLU A 1 94 ? 16.116 -2.007 -8.786 1.00 96.19 94 GLU A O 1
ATOM 732 N N . ILE A 1 95 ? 14.040 -2.741 -9.214 1.00 96.69 95 ILE A N 1
ATOM 733 C CA . ILE A 1 95 ? 13.828 -3.307 -7.886 1.00 96.69 95 ILE A CA 1
ATOM 734 C C . ILE A 1 95 ? 13.757 -4.819 -8.018 1.00 96.69 95 ILE A C 1
ATOM 736 O O . ILE A 1 95 ? 12.797 -5.372 -8.558 1.00 96.69 95 ILE A O 1
ATOM 740 N N . ARG A 1 96 ? 14.771 -5.501 -7.476 1.00 96.38 96 ARG A N 1
ATOM 741 C CA . ARG A 1 96 ? 14.796 -6.965 -7.412 1.00 96.38 96 ARG A CA 1
ATOM 742 C C . ARG A 1 96 ? 13.567 -7.483 -6.676 1.00 96.38 96 ARG A C 1
ATOM 744 O O . ARG A 1 96 ? 13.294 -7.066 -5.545 1.00 96.38 96 ARG A O 1
ATOM 751 N N . THR A 1 97 ? 12.872 -8.423 -7.302 1.00 96.25 97 THR A N 1
ATOM 752 C CA . THR A 1 97 ? 11.766 -9.131 -6.666 1.00 96.25 97 THR A CA 1
ATOM 753 C C . THR A 1 97 ? 12.253 -10.413 -5.998 1.00 96.25 97 THR A C 1
ATOM 755 O O . THR A 1 97 ? 13.371 -10.880 -6.227 1.00 96.25 97 THR A O 1
ATOM 758 N N . ARG A 1 98 ? 11.431 -10.963 -5.107 1.00 93.81 98 ARG A N 1
ATOM 759 C CA . ARG A 1 98 ? 11.686 -12.228 -4.413 1.00 93.81 98 ARG A CA 1
ATOM 760 C C . ARG A 1 98 ? 10.471 -13.130 -4.552 1.00 93.81 98 ARG A C 1
ATOM 762 O O . ARG A 1 98 ? 9.340 -12.646 -4.621 1.00 93.81 98 ARG A O 1
ATOM 769 N N . ILE A 1 99 ? 10.697 -14.438 -4.553 1.00 90.38 99 ILE A N 1
ATOM 770 C CA . ILE A 1 99 ? 9.604 -15.403 -4.430 1.00 90.38 99 ILE A CA 1
ATOM 771 C C . ILE A 1 99 ? 9.016 -15.226 -3.022 1.00 90.38 99 ILE A C 1
ATOM 773 O O . ILE A 1 99 ? 9.781 -15.266 -2.059 1.00 90.38 99 ILE A O 1
ATOM 777 N N . PRO A 1 100 ? 7.703 -14.982 -2.874 1.00 83.06 100 PRO A N 1
ATOM 778 C CA . PRO A 1 100 ? 7.091 -14.861 -1.557 1.00 83.06 100 PRO A CA 1
ATOM 779 C C . PRO A 1 100 ? 7.262 -16.173 -0.784 1.00 83.06 100 PRO A C 1
ATOM 781 O O . PRO A 1 100 ? 6.818 -17.221 -1.248 1.00 83.06 100 PRO A O 1
ATOM 784 N N . GLU A 1 101 ? 7.913 -16.124 0.377 1.00 69.50 101 GLU A N 1
ATOM 785 C CA . GLU A 1 101 ? 8.125 -17.310 1.224 1.00 69.50 101 GLU A CA 1
ATOM 786 C C . GLU A 1 101 ? 6.853 -17.711 1.982 1.00 69.50 101 GLU A C 1
ATOM 788 O O . GLU A 1 101 ? 6.676 -18.873 2.345 1.00 69.50 101 GLU A O 1
ATOM 793 N N . THR A 1 102 ? 5.945 -16.756 2.195 1.00 64.69 102 THR A N 1
ATOM 794 C CA . THR A 1 102 ? 4.712 -16.937 2.956 1.00 64.69 102 THR A CA 1
ATOM 795 C C . THR A 1 102 ? 3.488 -16.595 2.115 1.00 64.69 102 THR A C 1
ATOM 797 O O . THR A 1 102 ? 3.442 -15.605 1.381 1.00 64.69 102 THR A O 1
ATOM 800 N N . VAL A 1 103 ? 2.462 -17.436 2.231 1.00 68.12 103 VAL A N 1
ATOM 801 C CA . VAL A 1 103 ? 1.109 -17.083 1.801 1.00 68.12 103 VAL A CA 1
ATOM 802 C C . VAL A 1 103 ? 0.580 -16.095 2.835 1.00 68.12 103 VAL A C 1
ATOM 804 O O . VAL A 1 103 ? 0.533 -16.429 4.016 1.00 68.12 103 VAL A O 1
ATOM 807 N N . THR A 1 104 ? 0.230 -14.880 2.412 1.00 69.56 104 THR A N 1
ATOM 808 C CA . THR A 1 104 ? -0.371 -13.887 3.312 1.00 69.56 104 THR A CA 1
ATOM 809 C C . THR A 1 104 ? -1.656 -14.435 3.907 1.00 69.56 104 THR A C 1
ATOM 811 O O . THR A 1 104 ? -2.449 -15.072 3.205 1.00 69.56 104 THR A O 1
ATOM 814 N N . TRP A 1 105 ? -1.865 -14.193 5.201 1.00 71.56 105 TRP A N 1
ATOM 815 C CA . TRP A 1 105 ? -3.067 -14.681 5.860 1.00 71.56 105 TRP A CA 1
ATOM 816 C C . TRP A 1 105 ? -4.284 -13.943 5.302 1.00 71.56 105 TRP A C 1
ATOM 818 O O . TRP A 1 105 ? -4.307 -12.707 5.239 1.00 71.56 105 TRP A O 1
ATOM 828 N N . ASP A 1 106 ? -5.297 -14.690 4.874 1.00 76.88 106 ASP A N 1
ATOM 829 C CA . ASP A 1 106 ? -6.578 -14.104 4.505 1.00 76.88 106 ASP A CA 1
ATOM 830 C C . ASP A 1 106 ? -7.444 -14.036 5.760 1.00 76.88 106 ASP A C 1
ATOM 832 O O . ASP A 1 106 ? -8.110 -15.001 6.140 1.00 76.88 106 ASP A O 1
ATOM 836 N N . TYR A 1 107 ? -7.350 -12.913 6.476 1.00 76.06 107 TYR A N 1
ATOM 837 C CA . TYR A 1 107 ? -8.199 -12.667 7.634 1.00 76.06 107 TYR A CA 1
ATOM 838 C C . TYR A 1 107 ? -9.646 -12.585 7.159 1.00 76.06 107 TYR A C 1
ATOM 840 O O . TYR A 1 107 ? -10.074 -11.581 6.589 1.00 76.06 107 TYR A O 1
ATOM 848 N N . ASN A 1 108 ? -10.394 -13.662 7.387 1.00 73.06 108 ASN A N 1
ATOM 849 C CA . ASN A 1 108 ? -11.807 -13.681 7.081 1.00 73.06 108 ASN A CA 1
ATOM 850 C C . ASN A 1 108 ? -12.556 -12.838 8.124 1.00 73.06 108 ASN A C 1
ATOM 852 O O . ASN A 1 108 ? -12.757 -13.268 9.259 1.00 73.06 108 ASN A O 1
ATOM 856 N N . PHE A 1 109 ? -12.954 -11.629 7.729 1.00 71.31 109 PHE A N 1
ATOM 857 C CA . PHE A 1 109 ? -13.803 -10.743 8.530 1.00 71.31 109 PHE A CA 1
ATOM 858 C C . PHE A 1 109 ? -15.303 -11.019 8.324 1.00 71.31 109 PHE A C 1
ATOM 860 O O . PHE A 1 109 ? -16.136 -10.209 8.739 1.00 71.31 109 PHE A O 1
ATOM 867 N N . GLU A 1 110 ? -15.671 -12.124 7.664 1.00 67.88 110 GLU A N 1
ATOM 868 C CA . GLU A 1 110 ? -17.066 -12.533 7.547 1.00 67.88 110 GLU A CA 1
ATOM 869 C C . GLU A 1 110 ? -17.706 -12.682 8.927 1.00 67.88 110 GLU A C 1
ATOM 871 O O . GLU A 1 110 ? -17.111 -13.136 9.906 1.00 67.88 110 GLU A O 1
ATOM 876 N N . GLN A 1 111 ? -18.955 -12.235 8.992 1.00 63.94 111 GLN A N 1
ATOM 877 C CA . GLN A 1 111 ? -19.712 -12.105 10.223 1.00 63.94 111 GLN A CA 1
ATOM 878 C C . GLN A 1 111 ? -19.888 -13.492 10.844 1.00 63.94 111 GLN A C 1
ATOM 880 O O . GLN A 1 111 ? -20.657 -14.307 10.338 1.00 63.94 111 GLN A O 1
ATOM 885 N N . ALA A 1 112 ? -19.212 -13.750 11.965 1.00 59.34 112 ALA A N 1
ATOM 886 C CA . ALA A 1 112 ? -19.361 -14.964 12.769 1.00 59.34 112 ALA A CA 1
ATOM 887 C C . ALA A 1 112 ? -20.731 -15.021 13.491 1.00 59.34 112 ALA A C 1
ATOM 889 O O . ALA A 1 112 ? -20.812 -15.238 14.696 1.00 59.34 112 ALA A O 1
ATOM 890 N N . GLY A 1 113 ? -21.827 -14.768 12.770 1.00 59.28 113 GLY A N 1
ATOM 891 C CA . GLY A 1 113 ? -23.208 -14.828 13.255 1.00 59.28 113 GLY A CA 1
ATOM 892 C C . GLY A 1 113 ? -23.710 -13.602 14.029 1.00 59.28 113 GLY A C 1
ATOM 893 O O . GLY A 1 113 ? -24.911 -13.508 14.269 1.00 59.28 113 GLY A O 1
ATOM 894 N N . SER A 1 114 ? -22.850 -12.643 14.388 1.00 67.31 114 SER A N 1
ATOM 895 C CA . SER A 1 114 ? -23.234 -11.394 15.067 1.00 67.31 114 SER A CA 1
ATOM 896 C C . SER A 1 114 ? -22.947 -10.162 14.211 1.00 67.31 114 SER A C 1
ATOM 898 O O . SER A 1 114 ? -21.897 -10.086 13.573 1.00 67.31 114 SER A O 1
ATOM 900 N N . VAL A 1 115 ? -23.836 -9.164 14.254 1.00 70.44 115 VAL A N 1
ATOM 901 C CA . VAL A 1 115 ? -23.572 -7.843 13.660 1.00 70.44 115 VAL A CA 1
ATOM 902 C C . VAL A 1 115 ? -22.329 -7.250 14.342 1.00 70.44 115 VAL A C 1
ATOM 904 O O . VAL A 1 115 ? -22.335 -7.127 15.570 1.00 70.44 115 VAL A O 1
ATOM 907 N N . PRO A 1 116 ? -21.262 -6.905 13.599 1.00 73.94 116 PRO A N 1
ATOM 908 C CA . PRO A 1 116 ? -20.060 -6.336 14.194 1.00 73.94 116 PRO A CA 1
ATOM 909 C C . PRO A 1 116 ? -20.381 -4.989 14.846 1.00 73.94 116 PRO A C 1
ATOM 911 O O . PRO A 1 116 ? -21.183 -4.208 14.330 1.00 73.94 116 PRO A O 1
ATOM 914 N N . ILE A 1 117 ? -19.738 -4.696 15.977 1.00 80.62 117 ILE A N 1
ATOM 915 C CA . ILE A 1 117 ? -19.800 -3.355 16.558 1.00 80.62 117 ILE A CA 1
ATOM 916 C C . ILE A 1 117 ? -18.912 -2.455 15.698 1.00 80.62 117 ILE A C 1
ATOM 918 O O . ILE A 1 117 ? -17.703 -2.654 15.619 1.00 80.62 117 ILE A O 1
ATOM 922 N N . THR A 1 118 ? -19.518 -1.474 15.039 1.00 86.94 118 THR A N 1
ATOM 923 C CA . THR A 1 118 ? -18.827 -0.547 14.137 1.00 86.94 118 THR A CA 1
ATOM 924 C C . THR A 1 118 ? -18.953 0.881 14.641 1.00 86.94 118 THR A C 1
ATOM 926 O O . THR A 1 118 ? -20.023 1.285 15.097 1.00 86.94 118 THR A O 1
ATOM 929 N N . PHE A 1 119 ? -17.903 1.676 14.469 1.00 89.94 119 PHE A N 1
ATOM 930 C CA . PHE A 1 119 ? -17.961 3.127 14.606 1.00 89.94 119 PHE A CA 1
ATOM 931 C C . PHE A 1 119 ? -17.304 3.783 13.391 1.00 89.94 119 PHE A C 1
ATOM 933 O O . PHE A 1 119 ? -16.470 3.183 12.715 1.00 89.94 119 PHE A O 1
ATOM 940 N N . THR A 1 120 ? -17.699 5.014 13.088 1.00 91.31 120 THR A N 1
ATOM 941 C CA . THR A 1 120 ? -17.120 5.800 11.997 1.00 91.31 120 THR A CA 1
ATOM 942 C C . THR A 1 120 ? -16.890 7.211 12.498 1.00 91.31 120 THR A C 1
ATOM 944 O O . THR A 1 120 ? -17.781 7.827 13.078 1.00 91.31 120 THR A O 1
ATOM 947 N N . VAL A 1 121 ? -15.682 7.717 12.286 1.00 91.62 121 VAL A N 1
ATOM 948 C CA . VAL A 1 121 ? -15.242 9.025 12.766 1.00 91.62 121 VAL A CA 1
ATOM 949 C C . VAL A 1 121 ? -14.432 9.712 11.672 1.00 91.62 121 VAL A C 1
ATOM 951 O O . VAL A 1 121 ? -13.844 9.056 10.813 1.00 91.62 121 VAL A O 1
ATOM 954 N N . LYS A 1 122 ? -14.406 11.048 11.680 1.00 94.06 122 LYS A N 1
ATOM 955 C CA . LYS A 1 122 ? -13.506 11.809 10.807 1.00 94.06 122 LYS A CA 1
ATOM 956 C C . LYS A 1 122 ? -12.062 11.497 11.193 1.00 94.06 122 LYS A C 1
ATOM 958 O O . LYS A 1 122 ? -11.712 11.629 12.363 1.00 94.06 122 LYS A O 1
ATOM 963 N N . SER A 1 123 ? -11.213 11.179 10.218 1.00 95.06 123 SER A N 1
ATOM 964 C CA . SER A 1 123 ? -9.810 10.823 10.472 1.00 95.06 123 SER A CA 1
ATOM 965 C C . SER A 1 123 ? -9.045 11.896 11.252 1.00 95.06 123 SER A C 1
ATOM 967 O O . SER A 1 123 ? -8.198 11.554 12.065 1.00 95.06 123 SER A O 1
ATOM 969 N N . ALA A 1 124 ? -9.377 13.180 11.063 1.00 94.50 124 ALA A N 1
ATOM 970 C CA . ALA A 1 124 ? -8.790 14.280 11.834 1.00 94.50 124 ALA A CA 1
ATOM 971 C C . ALA A 1 124 ? -9.092 14.175 13.340 1.00 94.50 124 ALA A C 1
ATOM 973 O O . ALA A 1 124 ? -8.178 14.277 14.145 1.00 94.50 124 ALA A O 1
ATOM 974 N N . ALA A 1 125 ? -10.341 13.879 13.712 1.00 91.44 125 ALA A N 1
ATOM 975 C CA . ALA A 1 125 ? -10.727 13.715 15.113 1.00 91.44 125 ALA A CA 1
ATOM 976 C C . ALA A 1 125 ? -10.115 12.448 15.736 1.00 91.44 125 ALA A C 1
ATOM 978 O O . ALA A 1 125 ? -9.757 12.447 16.907 1.00 91.44 125 ALA A O 1
ATOM 979 N N . LEU A 1 126 ? -9.960 11.371 14.954 1.00 91.75 126 LEU A N 1
ATOM 980 C CA . LEU A 1 126 ? -9.235 10.185 15.419 1.00 91.75 126 LEU A CA 1
ATOM 981 C C . LEU A 1 126 ? -7.751 10.492 15.644 1.00 91.75 126 LEU A C 1
ATOM 983 O O . LEU A 1 126 ? -7.194 10.049 16.638 1.00 91.75 126 LEU A O 1
ATOM 987 N N . LYS A 1 127 ? -7.122 11.256 14.743 1.00 91.81 127 LYS A N 1
ATOM 988 C CA . LYS A 1 127 ? -5.731 11.688 14.901 1.00 91.81 127 LYS A CA 1
ATOM 989 C C . LYS A 1 127 ? -5.554 12.482 16.198 1.00 91.81 127 LYS A C 1
ATOM 991 O O . LYS A 1 127 ? -4.682 12.130 16.977 1.00 91.81 127 LYS A O 1
ATOM 996 N N . GLU A 1 128 ? -6.402 13.483 16.434 1.00 91.62 128 GLU A N 1
ATOM 997 C CA . GLU A 1 128 ? -6.392 14.277 17.673 1.00 91.62 128 GLU A CA 1
ATOM 998 C C . GLU A 1 128 ? -6.523 13.381 18.913 1.00 91.62 128 GLU A C 1
ATOM 1000 O O . GLU A 1 128 ? -5.686 13.446 19.803 1.00 91.62 128 GLU A O 1
ATOM 1005 N N . ALA A 1 129 ? -7.488 12.455 18.930 1.00 90.00 129 ALA A N 1
ATOM 1006 C CA . ALA A 1 129 ? -7.683 11.545 20.061 1.00 90.00 129 ALA A CA 1
ATOM 1007 C C . ALA A 1 129 ? -6.493 10.597 20.322 1.00 90.00 129 ALA A C 1
ATOM 1009 O O . ALA A 1 129 ? -6.262 10.212 21.466 1.00 90.00 129 ALA A O 1
ATOM 1010 N N . ILE A 1 130 ? -5.767 10.183 19.277 1.00 88.75 130 ILE A N 1
ATOM 1011 C CA . ILE A 1 130 ? -4.564 9.348 19.411 1.00 88.75 130 ILE A CA 1
ATOM 1012 C C . ILE A 1 130 ? -3.359 10.182 19.860 1.00 88.75 130 ILE A C 1
ATOM 1014 O O . ILE A 1 130 ? -2.581 9.701 20.680 1.00 88.75 130 ILE A O 1
ATOM 1018 N N . ASP A 1 131 ? -3.214 11.414 19.365 1.00 88.25 131 ASP A N 1
ATOM 1019 C CA . ASP A 1 131 ? -2.160 12.336 19.805 1.00 88.25 131 ASP A CA 1
ATOM 1020 C C . ASP A 1 131 ? -2.331 12.690 21.297 1.00 88.25 131 ASP A C 1
ATOM 1022 O O . ASP A 1 131 ? -1.360 12.655 22.053 1.00 88.25 131 ASP A O 1
ATOM 1026 N N . ASP A 1 132 ? -3.571 12.941 21.732 1.00 88.25 132 ASP A N 1
ATOM 1027 C CA . ASP A 1 132 ? -3.933 13.243 23.126 1.00 88.25 132 ASP A CA 1
ATOM 1028 C C . ASP A 1 132 ? -3.772 12.038 24.072 1.00 88.25 132 ASP A C 1
ATOM 1030 O O . ASP A 1 132 ? -3.763 12.201 25.291 1.00 88.25 132 ASP A O 1
ATOM 1034 N N . LEU A 1 133 ? -3.657 10.814 23.539 1.00 85.25 133 LEU A N 1
ATOM 1035 C CA . LEU A 1 133 ? -3.523 9.596 24.344 1.00 85.25 133 LEU A CA 1
ATOM 1036 C C . LEU A 1 133 ? -2.178 9.524 25.088 1.00 85.25 133 LEU A C 1
ATOM 1038 O O . LEU A 1 133 ? -2.045 8.692 25.984 1.00 85.25 133 LEU A O 1
ATOM 1042 N N . GLU A 1 134 ? -1.185 10.333 24.686 1.00 76.12 134 GLU A N 1
ATOM 1043 C CA . GLU A 1 134 ? 0.196 10.312 25.200 1.00 76.12 134 GLU A CA 1
ATOM 1044 C C . GLU A 1 134 ? 0.751 8.874 25.317 1.00 76.12 134 GLU A C 1
ATOM 1046 O O . GLU A 1 134 ? 1.397 8.488 26.290 1.00 76.12 134 GLU A O 1
ATOM 1051 N N . TRP A 1 135 ? 0.443 8.035 24.322 1.00 76.88 135 TRP A N 1
ATOM 1052 C CA . TRP A 1 135 ? 0.642 6.588 24.381 1.00 76.88 135 TRP A CA 1
ATOM 1053 C C . TRP A 1 135 ? 2.134 6.205 24.465 1.00 76.88 135 TRP A C 1
ATOM 1055 O O . TRP A 1 135 ? 2.886 6.479 23.528 1.00 76.88 135 TRP A O 1
ATOM 1065 N N . PRO A 1 136 ? 2.580 5.492 25.523 1.00 74.81 136 PRO A N 1
ATOM 1066 C CA . PRO A 1 136 ? 3.993 5.142 25.701 1.00 74.81 136 PRO A CA 1
ATOM 1067 C C . PRO A 1 136 ? 4.470 3.950 24.848 1.00 74.81 136 PRO A C 1
ATOM 1069 O O . PRO A 1 136 ? 5.600 3.497 25.022 1.00 74.81 136 PRO A O 1
ATOM 1072 N N . GLY A 1 137 ? 3.637 3.420 23.940 1.00 75.62 137 GLY A N 1
ATOM 1073 C CA . GLY A 1 137 ? 3.993 2.314 23.034 1.00 75.62 137 GLY A CA 1
ATOM 1074 C C . GLY A 1 137 ? 3.608 0.900 23.505 1.00 75.62 137 GLY A C 1
ATOM 1075 O O . GLY A 1 137 ? 4.139 -0.079 22.991 1.00 75.62 137 GLY A O 1
ATOM 1076 N N . SER A 1 138 ? 2.709 0.778 24.484 1.00 81.81 138 SER A N 1
ATOM 1077 C CA . SER A 1 138 ? 2.136 -0.476 25.016 1.00 81.81 138 SER A CA 1
ATOM 1078 C C . SER A 1 138 ? 0.788 -0.848 24.355 1.00 81.81 138 SER A C 1
ATOM 1080 O O . SER A 1 138 ? 0.558 -0.528 23.198 1.00 81.81 138 SER A O 1
ATOM 1082 N N . SER A 1 139 ? -0.142 -1.511 25.044 1.00 86.62 139 SER A N 1
ATOM 1083 C CA . SER A 1 139 ? -1.511 -1.762 24.567 1.00 86.62 139 SER A CA 1
ATOM 1084 C C . SER A 1 139 ? -2.396 -0.508 24.610 1.00 86.62 139 SER A C 1
ATOM 1086 O O . SER A 1 139 ? -2.286 0.336 25.502 1.00 86.62 139 SER A O 1
ATOM 1088 N N . VAL A 1 140 ? -3.338 -0.426 23.665 1.00 89.50 140 VAL A N 1
ATOM 1089 C CA . VAL A 1 140 ? -4.463 0.518 23.699 1.00 89.50 140 VAL A CA 1
ATOM 1090 C C . VAL A 1 140 ? -5.759 -0.277 23.781 1.00 89.50 140 VAL A C 1
ATOM 1092 O O . VAL A 1 140 ? -6.072 -1.071 22.894 1.00 89.50 140 VAL A O 1
ATOM 1095 N N . GLN A 1 141 ? -6.533 -0.047 24.836 1.00 89.94 141 GLN A N 1
ATOM 1096 C CA . GLN A 1 141 ? -7.876 -0.590 24.966 1.00 89.94 141 GLN A CA 1
ATOM 1097 C C . GLN A 1 141 ? -8.873 0.330 24.254 1.00 89.94 141 GLN A C 1
ATOM 1099 O O . GLN A 1 141 ? -8.939 1.526 24.544 1.00 89.94 141 GLN A O 1
ATOM 1104 N N . ILE A 1 142 ? -9.676 -0.242 23.354 1.00 91.12 142 ILE A N 1
ATOM 1105 C CA . ILE A 1 142 ? -10.763 0.457 22.660 1.00 91.12 142 ILE A CA 1
ATOM 1106 C C . ILE A 1 142 ? -12.095 -0.060 23.208 1.00 91.12 142 ILE A C 1
ATOM 1108 O O . ILE A 1 142 ? -12.397 -1.248 23.102 1.00 91.12 142 ILE A O 1
ATOM 1112 N N . SER A 1 143 ? -12.897 0.834 23.783 1.00 91.19 143 SER A N 1
ATOM 1113 C CA . SER A 1 143 ? -14.211 0.521 24.354 1.00 91.19 143 SER A CA 1
ATOM 1114 C C . SER A 1 143 ? -15.310 1.238 23.579 1.00 91.19 143 SER A C 1
ATOM 1116 O O . SER A 1 143 ? -15.249 2.454 23.404 1.00 91.19 143 SER A O 1
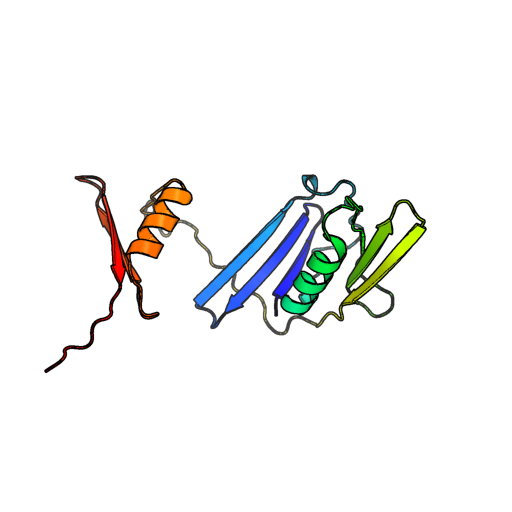ATOM 1118 N N . LEU A 1 144 ? -16.316 0.490 23.121 1.00 91.62 144 LEU A N 1
ATOM 1119 C CA . LEU A 1 144 ? -17.466 1.018 22.388 1.00 91.62 144 LEU A CA 1
ATOM 1120 C C . LEU A 1 144 ? -18.729 0.852 23.234 1.00 91.62 144 LEU A C 1
ATOM 1122 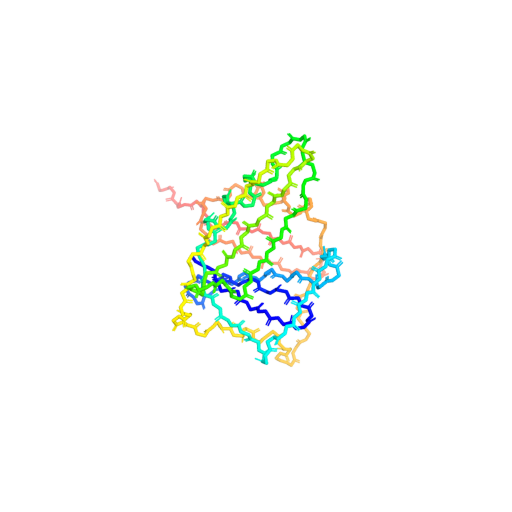O O . LEU A 1 144 ? -19.090 -0.261 23.614 1.00 91.62 144 LEU A O 1
ATOM 1126 N N . GLN A 1 145 ? -19.422 1.957 23.490 1.00 89.44 145 GLN A N 1
ATOM 1127 C CA . GLN A 1 145 ? -20.692 1.997 24.205 1.00 89.44 145 GLN A CA 1
ATOM 1128 C C . GLN A 1 145 ? -21.782 2.536 23.279 1.00 89.44 145 GLN A C 1
ATOM 1130 O O . GLN A 1 145 ? -21.568 3.515 22.570 1.00 89.44 145 GLN A O 1
ATOM 1135 N N . LYS A 1 146 ? -22.956 1.894 23.276 1.00 86.38 146 LYS A N 1
ATOM 1136 C CA . LYS A 1 146 ? -24.094 2.302 22.436 1.00 86.38 146 LYS A CA 1
ATOM 1137 C C . LYS A 1 146 ? -24.925 3.423 23.069 1.00 86.38 146 LYS A C 1
ATOM 1139 O O . LYS A 1 146 ? -25.405 4.297 22.354 1.00 86.38 146 LYS A O 1
ATOM 1144 N N . GLU A 1 147 ? -25.105 3.388 24.390 1.00 90.38 147 GLU A N 1
ATOM 1145 C C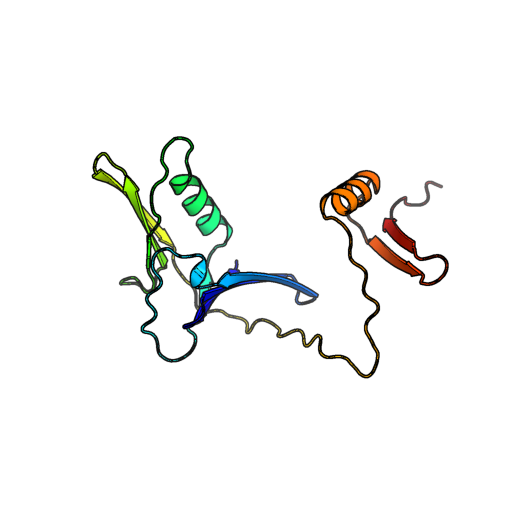A . GLU A 1 147 ? -25.991 4.295 25.130 1.00 90.38 147 GLU A CA 1
ATOM 1146 C C . GLU A 1 147 ? -25.344 4.750 26.458 1.00 90.38 147 GLU A C 1
ATOM 1148 O O . GLU A 1 147 ? -25.181 3.924 27.363 1.00 90.38 147 GLU A O 1
ATOM 1153 N N . PRO A 1 148 ? -24.965 6.041 26.591 1.00 88.88 148 PRO A N 1
ATOM 1154 C CA . PRO A 1 148 ? -24.814 7.000 25.490 1.00 88.88 148 PRO A CA 1
ATOM 1155 C C . PRO A 1 148 ? -23.740 6.533 24.481 1.00 88.88 148 PRO A C 1
ATOM 1157 O O . PRO A 1 148 ? -22.823 5.806 24.870 1.00 88.88 148 PRO A O 1
ATOM 1160 N N . PRO A 1 149 ? -23.840 6.913 23.193 1.00 89.31 149 PRO A N 1
ATOM 1161 C CA . PRO A 1 149 ? -22.876 6.501 22.179 1.00 89.31 149 PRO A CA 1
ATOM 1162 C C . PRO A 1 149 ? -21.501 7.102 22.478 1.00 89.31 149 PRO A C 1
ATOM 1164 O O . PRO A 1 149 ? -21.339 8.322 22.477 1.00 89.31 149 PRO A O 1
ATOM 1167 N N . CYS A 1 150 ? -20.517 6.248 22.743 1.00 91.00 150 CYS A N 1
ATOM 1168 C CA . CYS A 1 150 ? -19.167 6.660 23.110 1.00 91.00 150 CYS A CA 1
ATOM 1169 C C . CYS A 1 150 ? -18.133 5.665 22.578 1.00 91.00 150 CYS A C 1
ATOM 1171 O O . CYS A 1 150 ? -18.358 4.453 22.588 1.00 91.00 150 CYS A O 1
ATOM 1173 N N . VAL A 1 151 ? -16.991 6.189 22.136 1.00 92.44 151 VAL A N 1
ATOM 1174 C CA . VAL A 1 151 ? -15.791 5.407 21.833 1.00 92.44 151 VAL A CA 1
ATOM 1175 C C . VAL A 1 151 ? -14.673 5.953 22.705 1.00 92.44 151 VAL A C 1
ATOM 1177 O O . VAL A 1 151 ? -14.393 7.149 22.673 1.00 92.44 151 VAL A O 1
ATOM 1180 N N . THR A 1 152 ? -14.055 5.091 23.504 1.00 91.44 152 THR A N 1
ATOM 1181 C CA . THR A 1 152 ? -12.976 5.471 24.419 1.00 91.44 152 THR A CA 1
ATOM 1182 C C . THR A 1 152 ? -11.711 4.711 24.061 1.00 91.44 152 THR A C 1
ATOM 1184 O O . THR A 1 152 ? -11.743 3.488 23.936 1.00 91.44 152 THR A O 1
ATOM 1187 N N . PHE A 1 153 ? -10.606 5.442 23.933 1.00 91.00 153 PHE A N 1
ATOM 1188 C CA . PHE A 1 153 ? -9.259 4.901 23.791 1.00 91.00 153 PHE A CA 1
ATOM 1189 C C . PHE A 1 153 ? -8.538 5.081 25.124 1.00 91.00 153 PHE A C 1
ATOM 1191 O O . PHE A 1 153 ? -8.572 6.166 25.702 1.00 91.00 153 PHE A O 1
ATOM 1198 N N . ARG A 1 154 ? -7.913 4.021 25.633 1.00 88.38 154 ARG A N 1
ATOM 1199 C CA . ARG A 1 154 ? -7.152 4.057 26.884 1.00 88.38 154 ARG A CA 1
ATOM 1200 C C . ARG A 1 154 ? -5.805 3.380 26.678 1.00 88.38 154 ARG A C 1
ATOM 1202 O O . ARG A 1 154 ? -5.768 2.184 26.405 1.00 88.38 154 ARG A O 1
ATOM 1209 N N . GLY A 1 155 ? -4.717 4.134 26.808 1.00 84.56 155 GLY A N 1
ATOM 1210 C CA . GLY A 1 155 ? -3.368 3.576 26.837 1.00 84.56 155 GLY A CA 1
ATOM 1211 C C . GLY A 1 155 ? -3.116 2.875 28.171 1.00 84.56 155 GLY A C 1
ATOM 1212 O O . GLY A 1 155 ? -3.448 3.410 29.231 1.00 84.56 155 GLY A O 1
ATOM 1213 N N . GLU A 1 156 ? -2.544 1.677 28.139 1.00 77.56 156 GLU A N 1
ATOM 1214 C CA . GLU A 1 156 ? -2.095 0.988 29.351 1.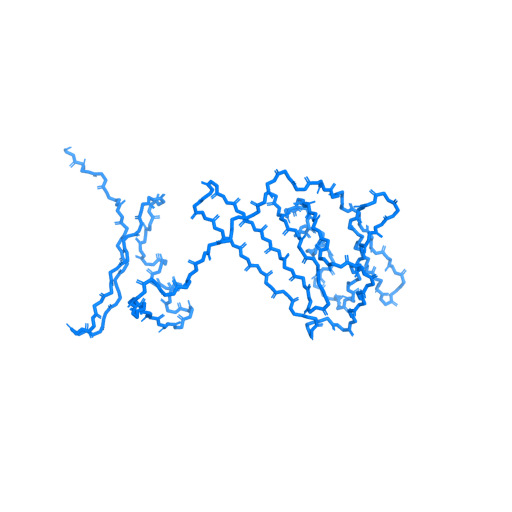00 77.56 156 GLU A CA 1
ATOM 1215 C C . GLU A 1 156 ? -0.640 1.360 29.637 1.00 77.56 156 GLU A C 1
ATOM 1217 O O . GLU A 1 156 ? 0.273 0.788 29.053 1.00 77.56 156 GLU A O 1
ATOM 1222 N N . GLY A 1 157 ? -0.378 2.341 30.502 1.00 64.62 157 GLY A N 1
ATOM 1223 C CA . GLY A 1 157 ? 1.009 2.755 30.708 1.00 64.62 157 GLY A CA 1
ATOM 1224 C C . GLY A 1 157 ? 1.221 3.928 31.648 1.00 64.62 157 GLY A C 1
ATOM 1225 O O . GLY A 1 157 ? 1.630 4.994 31.222 1.00 64.62 157 GLY A O 1
ATOM 1226 N N . HIS A 1 158 ? 1.049 3.685 32.939 1.00 54.41 158 HIS A N 1
ATOM 1227 C CA . HIS A 1 158 ? 2.032 4.120 33.923 1.00 54.41 158 HIS A CA 1
ATOM 1228 C C . HIS A 1 158 ? 2.287 2.899 34.797 1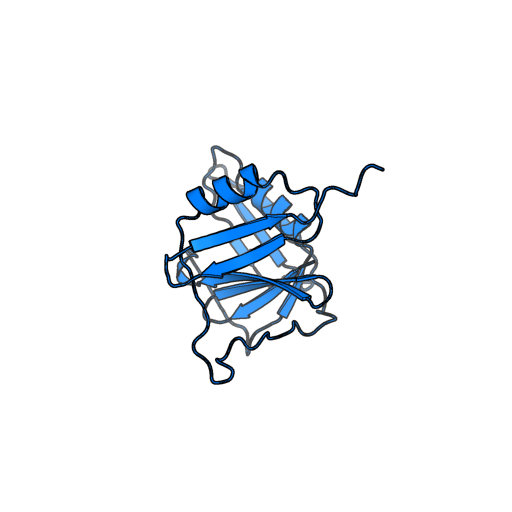.00 54.41 158 HIS A C 1
ATOM 1230 O O . HIS A 1 158 ? 1.350 2.350 35.372 1.00 54.41 158 HIS A O 1
ATOM 1236 N N . GLY A 1 159 ? 3.531 2.418 34.831 1.00 49.25 159 GLY A N 1
ATOM 1237 C CA . GLY A 1 159 ? 3.926 1.485 35.878 1.00 49.25 159 GLY A CA 1
ATOM 1238 C C . GLY A 1 159 ? 3.654 2.143 37.226 1.00 49.25 159 GLY A C 1
ATOM 1239 O O . GLY A 1 159 ? 3.875 3.349 37.366 1.00 49.25 159 GLY A O 1
ATOM 1240 N N . ASP A 1 160 ? 3.150 1.374 38.186 1.00 38.25 160 ASP A N 1
ATOM 1241 C CA . ASP A 1 160 ? 3.041 1.836 39.563 1.00 38.25 160 ASP A CA 1
ATOM 1242 C C . ASP A 1 160 ? 4.435 2.301 40.014 1.00 38.25 160 ASP A C 1
ATOM 1244 O O . ASP A 1 160 ? 5.364 1.502 40.150 1.00 38.25 160 ASP A O 1
ATOM 1248 N N . LEU A 1 161 ? 4.604 3.611 40.198 1.00 34.28 161 LEU A N 1
ATOM 1249 C CA . LEU A 1 161 ? 5.705 4.130 40.996 1.00 34.28 161 LEU A CA 1
ATOM 1250 C C . LEU A 1 161 ? 5.318 3.869 42.449 1.00 34.28 161 LEU A C 1
ATOM 1252 O O . LEU A 1 161 ? 4.382 4.487 42.961 1.00 34.28 161 LEU A O 1
ATOM 1256 N N . GLN A 1 162 ? 6.002 2.909 43.066 1.00 33.31 162 GLN A N 1
ATOM 1257 C CA . GLN A 1 162 ? 5.914 2.644 44.498 1.00 33.31 162 GLN A CA 1
ATOM 1258 C C . GLN A 1 162 ? 6.761 3.643 45.288 1.00 33.31 162 GLN A C 1
ATOM 1260 O O . GLN A 1 162 ? 7.882 3.960 44.823 1.00 33.31 162 GLN A O 1
#

Radius of gyration: 21.25 Å; chains: 1; bounding box: 42×38×67 Å

Foldseek 3Di:
DWKWKDDPQFIWIWDDDPLPDIDIDTDGCVNAPDDDDDDDDIDMWAFDPVVVVVLVCVQCPPPWPWHWDWDPDDPQRWIKIWTATPVRDIDIDTTDIHDDPDDRDDPPPPDPPDDDDDDDDDVVVVVVLVVVQVAPPADWDWDADVVVGDIDIHHDDDDDPD